Protein AF-A0A2V5ZQ65-F1 (afdb_monomer_lite)

Secondary structure (DSSP, 8-state):
----S-PPPEEEEEES-GGGS-HHHHHHHHHHHHHHS--TT---EEEEEEPP------

Radius of gyration: 15.13 Å; chains: 1; bounding box: 25×27×53 Å

Sequence (58 aa):
KLRDDLAPPEFVLFVNDPRLTTETYRRYLEARIREAEPYPGLPIILTLRARARNVSRR

Foldseek 3Di:
DPDPPDDAAEDEAEDQDPVVDDPVNVVVVVVVVCVVPNPPPGDYHYHYDYPDPCPPDD

Structure (mmCIF, N/CA/C/O backbone):
data_AF-A0A2V5ZQ65-F1
#
_entry.id   AF-A0A2V5ZQ65-F1
#
loop_
_atom_site.group_PDB
_atom_site.id
_atom_site.type_symbol
_atom_site.label_atom_id
_atom_site.label_alt_id
_atom_site.label_comp_id
_atom_site.label_asym_id
_atom_site.label_entity_id
_atom_site.label_seq_id
_atom_site.pdbx_PDB_ins_code
_atom_site.Cartn_x
_atom_site.Cartn_y
_atom_site.Cartn_z
_atom_site.occupancy
_atom_site.B_iso_or_equiv
_atom_site.auth_seq_id
_atom_site.auth_comp_id
_atom_site.auth_asym_id
_atom_site.auth_atom_id
_atom_site.pdbx_PDB_model_num
ATOM 1 N N . LYS A 1 1 ? -12.007 -14.368 22.807 1.00 47.12 1 LYS A N 1
ATOM 2 C CA . LYS A 1 1 ? -12.254 -14.304 21.347 1.00 47.12 1 LYS A CA 1
ATOM 3 C C . LYS A 1 1 ? -11.856 -12.909 20.888 1.00 47.12 1 LYS A C 1
ATOM 5 O O . LYS A 1 1 ? -12.614 -11.977 21.124 1.00 47.12 1 LYS A O 1
ATOM 10 N N . LEU A 1 2 ? -10.626 -12.731 20.395 1.00 51.78 2 LEU A N 1
ATOM 11 C CA . LEU A 1 2 ? -10.268 -11.480 19.721 1.00 51.78 2 LEU A CA 1
ATOM 12 C C . LEU A 1 2 ? -11.164 -11.388 18.478 1.00 51.78 2 LEU A C 1
ATOM 14 O O . LEU A 1 2 ? -11.343 -12.393 17.803 1.00 51.78 2 LEU A O 1
ATOM 18 N N . ARG A 1 3 ? -11.788 -10.228 18.285 1.00 48.69 3 ARG A N 1
ATOM 19 C CA . ARG A 1 3 ? -12.723 -9.867 17.209 1.00 48.69 3 ARG A CA 1
ATOM 20 C C . ARG A 1 3 ? -12.349 -10.518 15.866 1.00 48.69 3 ARG A C 1
ATOM 22 O O . ARG A 1 3 ? -11.380 -10.100 15.246 1.00 48.69 3 ARG A O 1
ATOM 29 N N . ASP A 1 4 ? -13.124 -11.518 15.459 1.00 55.78 4 ASP A N 1
ATOM 30 C CA . ASP A 1 4 ? -12.979 -12.271 14.200 1.00 55.78 4 ASP A CA 1
ATOM 31 C C . ASP A 1 4 ? -13.771 -11.600 13.051 1.00 55.78 4 ASP A C 1
ATOM 33 O O . ASP A 1 4 ? -13.687 -12.002 11.899 1.00 55.78 4 ASP A O 1
ATOM 37 N N . ASP A 1 5 ? -14.533 -10.543 13.357 1.00 59.75 5 ASP A N 1
ATOM 38 C CA . ASP A 1 5 ? -15.562 -9.978 12.472 1.00 59.75 5 ASP A CA 1
ATOM 39 C C . ASP A 1 5 ? -15.082 -8.883 11.498 1.00 59.75 5 ASP A C 1
ATOM 41 O O . ASP A 1 5 ? -15.885 -8.337 10.746 1.00 59.75 5 ASP A O 1
ATOM 45 N N . LEU A 1 6 ? -13.796 -8.518 11.497 1.00 67.31 6 LEU A N 1
ATOM 46 C CA . LEU A 1 6 ? -13.266 -7.444 10.643 1.00 67.31 6 LEU A CA 1
ATOM 47 C C . LEU A 1 6 ? -11.996 -7.907 9.929 1.00 67.31 6 LEU A C 1
ATOM 49 O O . LEU A 1 6 ? -10.877 -7.590 10.336 1.00 67.31 6 LEU A O 1
ATOM 53 N N . ALA A 1 7 ? -12.176 -8.673 8.852 1.00 79.75 7 ALA A N 1
ATOM 54 C CA . ALA A 1 7 ? -11.083 -8.982 7.942 1.00 79.75 7 ALA A CA 1
ATOM 55 C C . ALA A 1 7 ? -10.558 -7.675 7.308 1.00 79.75 7 ALA A C 1
ATOM 57 O O . ALA A 1 7 ? -11.362 -6.863 6.838 1.00 79.75 7 ALA A O 1
ATOM 58 N N . PRO A 1 8 ? -9.235 -7.435 7.298 1.00 86.56 8 PRO A N 1
ATOM 59 C CA . PRO A 1 8 ? -8.676 -6.257 6.651 1.00 86.56 8 PRO A CA 1
ATOM 60 C C . PRO A 1 8 ? -8.972 -6.291 5.143 1.00 86.56 8 PRO A C 1
ATOM 62 O O . PRO A 1 8 ? -8.864 -7.355 4.526 1.00 86.56 8 PRO A O 1
ATOM 65 N N . PRO A 1 9 ? -9.329 -5.153 4.526 1.00 90.75 9 PRO A N 1
ATOM 66 C CA . PRO A 1 9 ? -9.601 -5.099 3.097 1.00 90.75 9 PRO A CA 1
ATOM 67 C C . PRO A 1 9 ? -8.321 -5.370 2.293 1.00 90.75 9 PRO A C 1
ATOM 69 O O . PRO A 1 9 ? -7.319 -4.658 2.425 1.00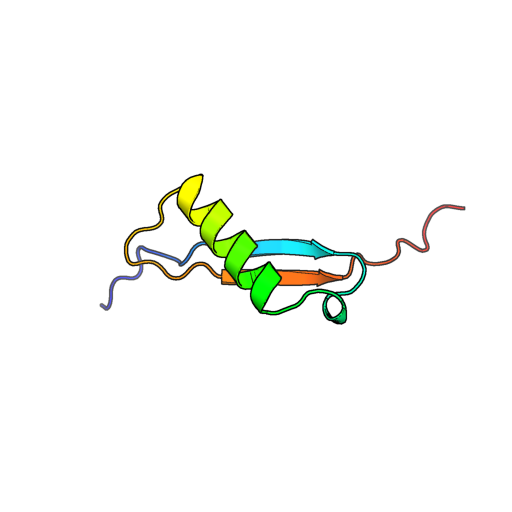 90.75 9 PRO A O 1
ATOM 72 N N . GLU A 1 10 ? -8.366 -6.399 1.442 1.00 92.94 10 GLU A N 1
ATOM 73 C CA . GLU A 1 10 ? -7.285 -6.746 0.519 1.00 92.94 10 GLU A CA 1
ATOM 74 C C . GLU A 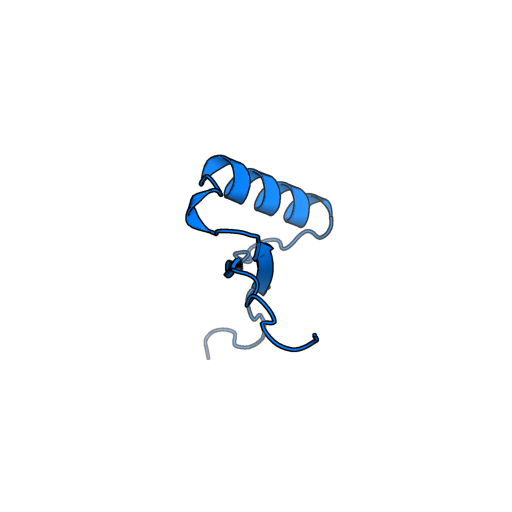1 10 ? -7.607 -6.286 -0.908 1.00 92.94 10 GLU A C 1
ATOM 76 O O . GLU A 1 10 ? -8.640 -6.629 -1.483 1.00 92.94 10 GLU A O 1
ATOM 81 N N . PHE A 1 11 ? -6.676 -5.544 -1.503 1.00 92.69 11 PHE A N 1
ATOM 82 C CA . PHE A 1 11 ? -6.723 -5.090 -2.884 1.00 92.69 11 PHE A CA 1
ATOM 83 C C . PHE A 1 11 ? -5.576 -5.715 -3.671 1.00 92.69 11 PHE A C 1
ATOM 85 O O . PHE A 1 11 ? -4.400 -5.537 -3.344 1.00 92.69 11 PHE A O 1
ATOM 92 N N . VAL A 1 12 ? -5.914 -6.409 -4.757 1.00 94.06 12 VAL A N 1
ATOM 93 C CA . VAL A 1 12 ? -4.933 -6.993 -5.675 1.00 94.06 12 VAL A CA 1
ATOM 94 C C . VAL A 1 12 ? -4.845 -6.140 -6.935 1.00 94.06 12 VAL A C 1
ATOM 96 O O . VAL A 1 12 ? -5.782 -6.088 -7.730 1.00 94.06 12 VAL A O 1
ATOM 99 N N . LEU A 1 13 ? -3.699 -5.490 -7.143 1.00 93.06 13 LEU A N 1
ATOM 100 C CA . LEU A 1 13 ? -3.436 -4.682 -8.330 1.00 93.06 13 LEU A CA 1
ATOM 101 C C . LEU A 1 13 ? -2.593 -5.465 -9.337 1.00 93.06 13 LEU A C 1
ATOM 103 O O . LEU A 1 13 ? -1.459 -5.862 -9.058 1.00 93.06 13 LEU A O 1
ATOM 107 N N . PHE A 1 14 ? -3.134 -5.645 -10.540 1.00 92.94 14 PHE A N 1
ATOM 108 C CA . PHE A 1 14 ? -2.436 -6.308 -11.637 1.00 92.94 14 PHE A CA 1
ATOM 109 C C . PHE A 1 14 ? -1.596 -5.318 -12.445 1.00 92.94 14 PHE A C 1
ATOM 111 O O . PHE A 1 14 ? -2.129 -4.553 -13.253 1.00 92.94 14 PHE A O 1
ATOM 118 N N . VAL A 1 15 ? -0.280 -5.382 -12.265 1.00 91.19 15 VAL A N 1
ATOM 119 C CA . VAL A 1 15 ? 0.715 -4.506 -12.899 1.00 91.19 15 VAL A CA 1
ATOM 120 C C . VAL A 1 15 ? 1.557 -5.258 -13.932 1.00 91.19 15 VAL A C 1
ATOM 122 O O . VAL A 1 15 ? 1.528 -6.486 -14.011 1.00 91.19 15 VAL A O 1
ATOM 125 N N . ASN A 1 16 ? 2.320 -4.521 -14.741 1.00 90.31 16 ASN A N 1
ATOM 126 C CA . ASN A 1 16 ? 3.235 -5.118 -15.718 1.00 90.31 16 ASN A CA 1
ATOM 127 C C . ASN A 1 16 ? 4.434 -5.791 -15.031 1.00 90.31 16 ASN A C 1
ATOM 129 O O . ASN A 1 16 ? 4.716 -6.956 -15.289 1.00 90.31 16 ASN A O 1
ATOM 133 N N . ASP A 1 17 ? 5.101 -5.075 -14.122 1.00 88.75 17 ASP A N 1
ATOM 134 C CA . ASP A 1 17 ? 6.151 -5.616 -13.256 1.00 88.75 17 ASP A CA 1
ATOM 135 C C . ASP A 1 17 ? 6.048 -4.946 -11.869 1.00 88.75 17 ASP A C 1
ATOM 137 O O . ASP A 1 17 ? 6.118 -3.715 -11.787 1.00 88.75 17 ASP A O 1
ATOM 141 N N . PRO A 1 18 ? 5.871 -5.713 -10.776 1.00 90.06 18 PRO A N 1
ATOM 142 C CA . PRO A 1 18 ? 5.819 -5.180 -9.416 1.00 90.06 18 PRO A CA 1
ATOM 143 C C . PRO A 1 18 ? 7.057 -4.371 -9.017 1.00 90.06 18 PRO A C 1
ATOM 145 O O . PRO A 1 18 ? 6.938 -3.436 -8.234 1.00 90.06 18 PRO A O 1
ATOM 148 N N . ARG A 1 19 ? 8.233 -4.678 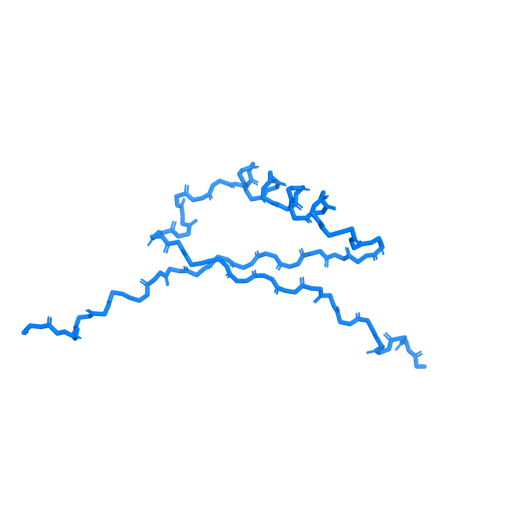-9.580 1.00 89.75 19 ARG A N 1
ATOM 149 C CA . ARG A 1 19 ? 9.506 -4.008 -9.265 1.00 89.75 19 ARG A CA 1
ATOM 150 C C . ARG A 1 19 ? 9.583 -2.582 -9.800 1.00 89.75 19 ARG A C 1
ATOM 152 O O . ARG A 1 19 ? 10.369 -1.788 -9.300 1.00 89.75 19 ARG A O 1
ATOM 159 N N . LEU A 1 20 ? 8.768 -2.252 -10.803 1.00 90.81 20 LEU A N 1
ATOM 160 C CA . LEU A 1 20 ? 8.655 -0.887 -11.322 1.00 90.81 20 LEU A CA 1
ATOM 161 C C . LEU A 1 20 ? 7.782 0.002 -10.427 1.00 90.81 20 LEU A C 1
ATOM 163 O O . LEU A 1 20 ? 7.729 1.212 -10.628 1.00 90.81 20 LEU A O 1
ATOM 167 N N . THR A 1 21 ? 7.087 -0.584 -9.448 1.00 89.50 21 THR A N 1
ATOM 168 C CA . THR A 1 21 ? 6.252 0.165 -8.514 1.00 89.50 21 THR A CA 1
ATOM 169 C C . THR A 1 21 ? 7.073 0.576 -7.301 1.00 89.50 21 THR A C 1
ATOM 171 O O . THR A 1 21 ? 7.602 -0.267 -6.581 1.00 89.50 21 THR A O 1
ATOM 174 N N . THR A 1 22 ? 7.168 1.881 -7.058 1.00 93.44 22 THR A N 1
ATOM 175 C CA . THR A 1 22 ? 7.872 2.417 -5.889 1.00 93.44 22 THR A CA 1
ATOM 176 C C . THR A 1 22 ? 6.998 2.357 -4.638 1.00 93.44 22 THR A C 1
ATOM 178 O O . THR A 1 22 ? 5.768 2.406 -4.716 1.00 93.44 22 THR A O 1
ATOM 181 N N . GLU A 1 23 ? 7.627 2.327 -3.461 1.00 91.94 23 GLU A N 1
ATOM 182 C CA . GLU A 1 23 ? 6.910 2.403 -2.179 1.00 91.94 23 GLU A CA 1
ATOM 183 C C . GLU A 1 23 ? 6.100 3.707 -2.061 1.00 91.94 23 GLU A C 1
ATOM 185 O O . GLU A 1 23 ? 4.965 3.706 -1.596 1.00 91.94 23 GLU A O 1
ATOM 190 N N . THR A 1 24 ? 6.636 4.828 -2.554 1.00 95.88 24 THR A N 1
ATOM 191 C CA . THR A 1 24 ? 5.918 6.112 -2.569 1.00 95.88 24 THR A CA 1
ATOM 192 C C . THR A 1 24 ? 4.632 6.029 -3.386 1.00 95.88 24 THR A C 1
ATOM 194 O O . THR A 1 24 ? 3.589 6.506 -2.940 1.00 95.88 24 THR A O 1
ATOM 197 N N . TYR A 1 25 ? 4.679 5.393 -4.560 1.00 94.38 25 TYR A N 1
ATOM 198 C CA . TYR A 1 25 ? 3.486 5.212 -5.382 1.00 94.38 25 TYR A CA 1
ATOM 199 C C . TYR A 1 25 ? 2.486 4.255 -4.724 1.00 94.38 25 TYR A C 1
ATOM 201 O O . TYR A 1 25 ? 1.284 4.501 -4.764 1.00 94.38 25 TYR A O 1
ATOM 209 N N . ARG A 1 26 ? 2.968 3.213 -4.037 1.00 92.88 26 ARG A N 1
ATOM 210 C CA . ARG A 1 26 ? 2.122 2.301 -3.256 1.00 92.88 26 ARG A CA 1
ATOM 211 C C . ARG A 1 26 ? 1.362 3.032 -2.145 1.00 92.88 26 ARG A C 1
ATOM 213 O O . ARG A 1 26 ? 0.149 2.878 -2.048 1.00 92.88 26 ARG A O 1
ATOM 220 N N . ARG A 1 27 ? 2.043 3.885 -1.373 1.00 94.12 27 ARG A N 1
ATOM 221 C CA . ARG A 1 27 ? 1.419 4.727 -0.333 1.00 94.12 27 ARG A CA 1
ATOM 222 C C . ARG A 1 27 ? 0.420 5.720 -0.912 1.00 94.12 27 ARG A C 1
ATOM 224 O O . ARG A 1 27 ? -0.641 5.921 -0.332 1.00 94.12 27 ARG A O 1
ATOM 231 N N . TYR A 1 28 ? 0.750 6.320 -2.056 1.00 95.44 28 TYR A N 1
ATOM 232 C CA . TYR A 1 28 ? -0.177 7.188 -2.777 1.00 95.44 28 TYR A CA 1
ATOM 233 C C . TYR A 1 28 ? -1.464 6.435 -3.134 1.00 95.44 28 TYR A C 1
ATOM 235 O O . TYR A 1 28 ? -2.547 6.907 -2.807 1.00 95.44 28 TYR A O 1
ATOM 243 N N . LEU A 1 29 ? -1.361 5.243 -3.732 1.00 94.06 29 LEU A N 1
ATOM 244 C CA . LEU A 1 29 ? -2.530 4.421 -4.057 1.00 94.06 29 LEU A CA 1
ATOM 245 C C . LEU A 1 29 ? -3.340 4.055 -2.809 1.00 94.06 29 LEU A C 1
ATOM 247 O O . LEU A 1 29 ? -4.564 4.121 -2.843 1.00 94.06 29 LEU A O 1
ATOM 251 N N . GLU A 1 30 ? -2.678 3.721 -1.703 1.00 93.19 30 GLU A N 1
ATOM 252 C CA . GLU A 1 30 ? -3.352 3.415 -0.441 1.00 93.19 30 GLU A CA 1
ATOM 253 C C . GLU A 1 30 ? -4.136 4.622 0.106 1.00 93.19 30 GLU A C 1
ATOM 255 O O . GLU A 1 30 ? -5.292 4.478 0.506 1.00 93.19 30 GLU A O 1
ATOM 260 N N . ALA A 1 31 ? -3.555 5.826 0.055 1.00 93.81 31 ALA A N 1
ATOM 261 C CA . ALA A 1 31 ? -4.242 7.064 0.421 1.00 93.81 31 ALA A CA 1
ATOM 262 C C . ALA A 1 31 ? -5.454 7.329 -0.486 1.00 93.81 31 ALA A C 1
ATOM 264 O O . ALA A 1 31 ? -6.540 7.608 0.015 1.00 93.81 31 A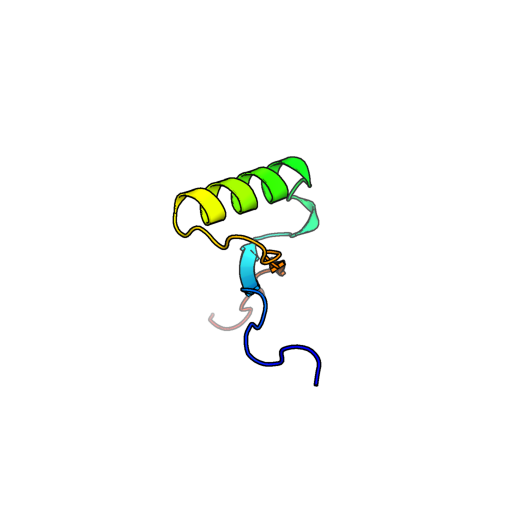LA A O 1
ATOM 265 N N . ARG A 1 32 ? -5.305 7.139 -1.805 1.00 94.88 32 ARG A N 1
ATOM 266 C CA . ARG A 1 32 ? -6.411 7.284 -2.766 1.00 94.88 32 ARG A CA 1
ATOM 267 C C . ARG A 1 32 ? -7.548 6.295 -2.508 1.00 94.88 32 ARG A C 1
ATOM 269 O O . ARG A 1 32 ? -8.708 6.665 -2.656 1.00 94.88 32 ARG A O 1
ATOM 276 N N . ILE A 1 33 ? -7.235 5.060 -2.111 1.00 93.69 33 ILE A N 1
ATOM 277 C CA . ILE A 1 33 ? -8.243 4.063 -1.721 1.00 93.69 33 ILE A CA 1
ATOM 278 C C . ILE A 1 33 ? -8.970 4.518 -0.451 1.00 93.69 33 ILE A C 1
ATOM 280 O O . ILE A 1 33 ? -10.195 4.479 -0.430 1.00 93.69 33 ILE A O 1
ATOM 284 N N . ARG A 1 34 ? -8.245 5.011 0.567 1.00 92.62 34 ARG A N 1
ATOM 285 C CA . ARG A 1 34 ? -8.840 5.548 1.810 1.00 92.62 34 ARG A CA 1
ATOM 286 C C . ARG A 1 34 ? -9.749 6.753 1.573 1.00 92.62 34 ARG A C 1
ATOM 288 O O . ARG A 1 34 ? -10.709 6.931 2.312 1.00 92.62 34 ARG A O 1
ATOM 295 N N . GLU A 1 35 ? -9.427 7.593 0.591 1.00 94.62 35 GLU A N 1
ATOM 296 C CA . GLU A 1 35 ? -10.260 8.740 0.212 1.00 94.62 35 GLU A CA 1
ATOM 297 C C . GLU A 1 35 ? -11.552 8.317 -0.498 1.00 94.62 35 GLU A C 1
ATOM 299 O O . GLU A 1 35 ? -12.564 8.999 -0.367 1.00 94.62 35 GLU A O 1
ATOM 304 N N . ALA A 1 36 ? -11.519 7.216 -1.254 1.00 93.88 36 ALA A N 1
ATOM 305 C CA . ALA A 1 36 ? -12.693 6.687 -1.944 1.00 93.88 36 ALA A CA 1
ATOM 306 C C . ALA A 1 36 ? -13.604 5.881 -1.006 1.00 93.88 36 ALA A C 1
ATOM 308 O O . ALA A 1 36 ? -14.818 6.044 -1.058 1.00 93.88 36 ALA A O 1
ATOM 309 N N . GLU A 1 37 ? -13.013 5.038 -0.156 1.00 90.25 37 GLU A N 1
ATOM 310 C CA . GLU A 1 37 ? -13.707 4.250 0.860 1.00 90.25 37 GLU A CA 1
ATOM 311 C C . GLU A 1 37 ? -12.898 4.297 2.170 1.00 90.25 37 GLU A C 1
ATOM 313 O O . GLU A 1 37 ? -11.801 3.723 2.254 1.00 90.25 37 GLU A O 1
ATOM 318 N N . PRO A 1 38 ? -13.385 5.004 3.201 1.00 86.00 38 PRO A N 1
ATOM 319 C CA . PRO A 1 38 ? -12.668 5.121 4.457 1.00 86.00 38 PRO A CA 1
ATOM 320 C C . PRO A 1 38 ? -12.759 3.812 5.250 1.00 86.00 38 PRO A C 1
ATOM 322 O O . PRO A 1 38 ? -13.821 3.423 5.723 1.00 86.00 38 PRO A O 1
ATOM 325 N N . TYR A 1 39 ? -11.607 3.177 5.480 1.00 87.00 39 TYR A N 1
ATOM 326 C CA . TYR A 1 39 ? -11.451 2.024 6.376 1.00 87.00 39 TYR A CA 1
ATOM 327 C C . TYR A 1 39 ? -10.829 2.461 7.723 1.00 87.00 39 TYR A C 1
ATOM 329 O O . TYR A 1 39 ? -9.619 2.290 7.940 1.00 87.00 39 TYR A O 1
ATOM 337 N N . PRO A 1 40 ? -11.593 3.103 8.632 1.00 86.00 40 PRO A N 1
ATOM 338 C CA . PRO A 1 40 ? -11.061 3.631 9.884 1.00 86.00 40 PRO A CA 1
ATOM 339 C C . PRO A 1 40 ? -10.621 2.497 10.812 1.00 86.00 40 PRO A C 1
ATOM 341 O O . PRO A 1 40 ? -11.370 1.564 11.087 1.00 86.00 40 PRO A O 1
ATOM 344 N N . GLY A 1 41 ? -9.386 2.578 11.310 1.00 85.81 41 GLY A N 1
ATOM 345 C CA . GLY A 1 41 ? -8.839 1.580 12.233 1.00 85.81 41 GLY A CA 1
ATOM 346 C C . GLY A 1 41 ? -8.494 0.226 11.603 1.00 85.81 41 GLY A C 1
ATOM 347 O O . GLY A 1 41 ? -7.998 -0.641 12.319 1.00 85.81 41 GLY A O 1
ATOM 348 N N . LEU A 1 42 ? -8.694 0.048 10.291 1.00 89.25 42 LEU A N 1
ATOM 349 C CA . LEU A 1 42 ? -8.280 -1.152 9.566 1.00 89.25 42 LEU A CA 1
ATOM 350 C C . LEU A 1 42 ? -7.040 -0.873 8.697 1.00 89.25 42 LEU A C 1
ATOM 352 O O . LEU A 1 42 ? -6.949 0.179 8.043 1.00 89.25 42 LEU A O 1
ATOM 356 N N . PRO A 1 43 ? -6.062 -1.795 8.675 1.00 90.25 43 PRO A N 1
ATOM 357 C CA . PRO A 1 43 ? -4.981 -1.744 7.704 1.00 90.25 43 PRO A CA 1
ATOM 358 C C . PRO A 1 43 ? -5.514 -2.133 6.321 1.00 90.25 43 PRO A C 1
ATOM 360 O O . PRO A 1 43 ? -6.301 -3.069 6.197 1.00 90.25 43 PRO A O 1
ATOM 363 N N . ILE A 1 44 ? -5.065 -1.430 5.281 1.00 91.50 44 ILE A N 1
ATOM 364 C CA . ILE A 1 44 ? -5.358 -1.790 3.891 1.00 91.50 44 ILE A CA 1
ATOM 365 C C . ILE A 1 44 ? -4.213 -2.654 3.380 1.00 91.50 44 ILE A C 1
ATOM 367 O O . ILE A 1 44 ? -3.049 -2.260 3.448 1.00 91.50 44 ILE A O 1
ATOM 371 N N . ILE A 1 45 ? -4.535 -3.832 2.854 1.00 92.50 45 ILE A N 1
ATOM 372 C CA . ILE A 1 45 ? -3.543 -4.736 2.278 1.00 92.50 45 ILE A CA 1
ATOM 373 C C . ILE A 1 45 ? -3.526 -4.510 0.768 1.00 92.50 45 ILE A C 1
ATOM 375 O O . ILE A 1 45 ? -4.455 -4.895 0.067 1.00 92.50 45 ILE A O 1
ATOM 379 N N . LEU A 1 46 ? -2.468 -3.879 0.254 1.00 93.81 46 LEU A N 1
ATOM 380 C CA . LEU A 1 46 ? -2.269 -3.692 -1.187 1.00 93.81 46 LEU A CA 1
ATOM 381 C C . LEU A 1 46 ? -1.212 -4.666 -1.722 1.00 93.81 46 LEU A C 1
ATOM 383 O O . LEU A 1 46 ? -0.016 -4.502 -1.44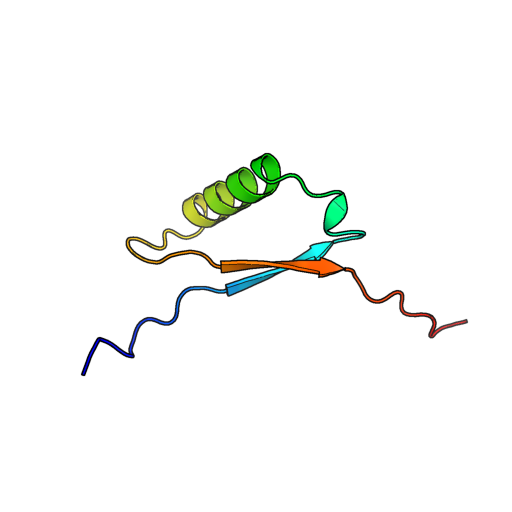7 1.00 93.81 46 LEU A O 1
ATOM 387 N N . THR A 1 47 ? -1.654 -5.642 -2.517 1.00 93.56 47 THR A N 1
ATOM 388 C CA . THR A 1 47 ? -0.818 -6.680 -3.136 1.00 93.56 47 THR A CA 1
ATOM 389 C C . THR A 1 47 ? -0.637 -6.402 -4.625 1.00 93.56 47 THR A C 1
ATOM 391 O O . THR A 1 47 ? -1.606 -6.313 -5.378 1.00 93.56 47 THR A O 1
ATOM 394 N N . LEU A 1 48 ? 0.612 -6.312 -5.084 1.00 93.56 48 LEU A N 1
ATOM 395 C CA . LEU A 1 48 ? 0.932 -6.163 -6.505 1.00 93.56 48 LEU A CA 1
ATOM 396 C C . LEU A 1 48 ? 1.155 -7.536 -7.137 1.00 93.56 48 LEU A C 1
ATOM 398 O O . LEU A 1 48 ? 1.997 -8.305 -6.674 1.00 93.56 48 LEU A O 1
ATOM 402 N N . ARG A 1 49 ? 0.444 -7.838 -8.224 1.00 93.00 49 ARG A N 1
ATOM 403 C CA . ARG A 1 49 ? 0.667 -9.055 -9.013 1.00 93.00 49 ARG A CA 1
ATOM 404 C C . ARG A 1 49 ? 1.066 -8.698 -10.433 1.00 93.00 49 ARG A C 1
ATOM 406 O O . ARG A 1 49 ? 0.410 -7.891 -11.085 1.00 93.00 49 ARG A O 1
ATOM 413 N N . ALA A 1 50 ? 2.136 -9.320 -10.922 1.00 91.56 50 ALA A N 1
ATOM 414 C CA . ALA A 1 50 ? 2.464 -9.253 -12.337 1.00 91.56 50 ALA A CA 1
ATOM 415 C C . ALA A 1 50 ? 1.329 -9.905 -13.135 1.00 91.56 50 ALA A C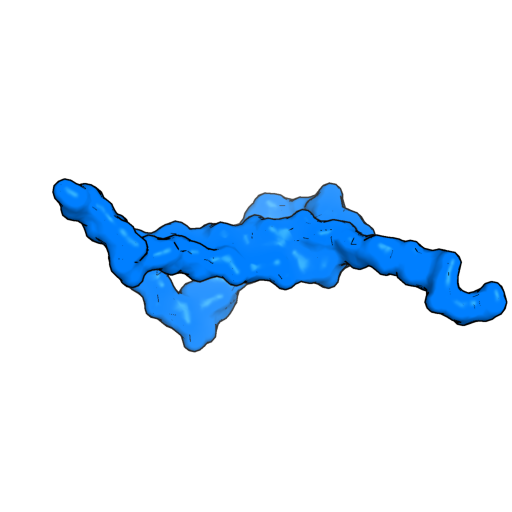 1
ATOM 417 O O . ALA A 1 50 ? 0.830 -10.972 -12.761 1.00 91.56 50 ALA A O 1
ATOM 418 N N . ARG A 1 51 ? 0.923 -9.293 -14.247 1.00 85.81 51 ARG A N 1
ATOM 419 C CA . ARG A 1 51 ? 0.038 -9.970 -15.195 1.00 85.81 51 ARG A CA 1
ATOM 420 C C . ARG A 1 51 ? 0.762 -11.199 -15.737 1.00 85.81 51 ARG A C 1
ATOM 422 O O . ARG A 1 51 ? 1.857 -11.084 -16.288 1.00 85.81 51 ARG A O 1
ATOM 429 N N . ALA A 1 52 ? 0.142 -12.371 -15.615 1.00 78.38 52 ALA A N 1
ATOM 430 C CA . ALA A 1 52 ? 0.593 -13.533 -16.362 1.00 78.38 52 ALA A CA 1
ATOM 431 C C . ALA A 1 52 ? 0.498 -13.176 -17.849 1.00 78.38 52 ALA A C 1
ATOM 433 O O . ALA A 1 52 ? -0.578 -12.826 -18.344 1.00 78.38 52 ALA A O 1
ATOM 434 N N . ARG A 1 53 ? 1.632 -13.206 -18.557 1.00 67.81 53 ARG A N 1
ATOM 435 C CA . ARG A 1 53 ? 1.630 -13.100 -20.015 1.00 67.81 53 ARG A CA 1
ATOM 436 C C . ARG A 1 53 ? 0.835 -14.302 -20.498 1.00 67.81 53 ARG A C 1
ATOM 438 O O . ARG A 1 53 ? 1.290 -15.434 -20.370 1.00 67.81 53 ARG A O 1
ATOM 445 N N . ASN A 1 54 ? -0.380 -14.059 -20.966 1.00 61.06 54 ASN A N 1
ATOM 446 C CA . ASN A 1 54 ? -1.210 -15.092 -21.552 1.00 61.06 54 ASN A CA 1
ATOM 447 C C . ASN A 1 54 ? -0.554 -15.449 -22.896 1.00 61.06 54 ASN A C 1
ATOM 449 O O . ASN A 1 54 ? -0.872 -14.862 -23.926 1.00 61.06 54 ASN A O 1
ATOM 453 N N . VAL A 1 55 ? 0.447 -16.339 -22.880 1.00 59.25 55 VAL A N 1
ATOM 454 C CA . VAL A 1 55 ? 1.053 -16.939 -24.083 1.00 59.25 55 VAL A CA 1
ATOM 455 C C . VAL A 1 55 ? 0.077 -17.997 -24.613 1.00 59.25 55 VAL A C 1
ATOM 457 O O . VAL A 1 55 ? 0.381 -19.178 -24.728 1.00 59.25 55 VAL A O 1
ATOM 460 N N . SER A 1 56 ? -1.177 -17.596 -24.814 1.00 57.56 56 SER A N 1
ATOM 461 C CA . SER A 1 56 ? -2.277 -18.468 -25.216 1.00 57.56 56 SER A CA 1
ATOM 462 C C . SER A 1 56 ? -3.308 -17.632 -25.963 1.00 57.56 56 SER A C 1
ATOM 464 O O . SER A 1 56 ? -4.354 -17.280 -25.425 1.00 57.56 56 SER A O 1
ATOM 466 N N . ARG A 1 57 ? -2.953 -17.257 -27.196 1.00 58.22 57 ARG A N 1
ATOM 467 C CA . ARG A 1 57 ? -3.830 -17.150 -28.379 1.00 58.22 57 ARG A CA 1
ATOM 468 C C . ARG A 1 57 ? -3.082 -16.414 -29.491 1.00 58.22 57 ARG A C 1
ATOM 470 O O . ARG A 1 57 ? -3.287 -15.222 -29.707 1.00 58.22 57 ARG A O 1
ATOM 477 N N . ARG A 1 58 ? -2.220 -17.147 -30.188 1.00 50.69 58 ARG A N 1
ATOM 478 C CA . ARG A 1 58 ? -2.123 -17.133 -31.649 1.00 50.69 58 ARG A CA 1
ATOM 479 C C . ARG A 1 58 ? -1.578 -18.472 -32.105 1.00 50.69 58 ARG A C 1
ATOM 481 O O . ARG A 1 58 ? -0.686 -18.981 -31.395 1.00 50.69 58 ARG A O 1
#

pLDDT: mean 84.06, std 14.46, range [47.12, 95.88]